Protein AF-A0A2P2NSC4-F1 (afdb_monomer_lite)

Secondary structure (DSSP, 8-state):
--PPPP---B----GGG--SEEEEEEEE-TTSPEEEEEEEEEEE---

Sequence (47 aa):
MSEKDDFGGQTCLPVSELRPGFRSVPLHNKKGEKLKNVRLLVRFQFM

Foldseek 3Di:
DPDPDDDPFDDDDDPVPDDAAWDWAFGADPVRHTDPPHTDTDGDDDD

Structure (mmCIF, N/CA/C/O backbone):
data_AF-A0A2P2NSC4-F1
#
_entry.id   AF-A0A2P2NSC4-F1
#
loop_
_atom_site.group_PDB
_atom_site.id
_atom_site.type_symbol
_atom_site.label_atom_id
_atom_site.label_alt_id
_atom_site.label_comp_id
_atom_site.label_asym_id
_atom_site.label_entity_id
_atom_site.label_seq_id
_atom_site.pdbx_PDB_ins_code
_atom_site.Cartn_x
_atom_site.Cartn_y
_atom_site.Cartn_z
_atom_site.occupancy
_atom_site.B_iso_or_equiv
_atom_site.auth_seq_id
_atom_site.auth_comp_id
_atom_site.auth_asym_id
_atom_site.auth_atom_id
_atom_site.pdbx_PDB_model_num
ATOM 1 N N . MET A 1 1 ? 23.933 -18.137 -10.043 1.00 51.44 1 MET A N 1
ATOM 2 C CA . MET A 1 1 ? 23.796 -16.910 -9.229 1.00 51.44 1 MET A CA 1
ATOM 3 C C . MET A 1 1 ? 22.343 -16.845 -8.820 1.00 51.44 1 MET A C 1
ATOM 5 O O . MET A 1 1 ? 21.521 -17.051 -9.694 1.00 51.44 1 MET A O 1
AT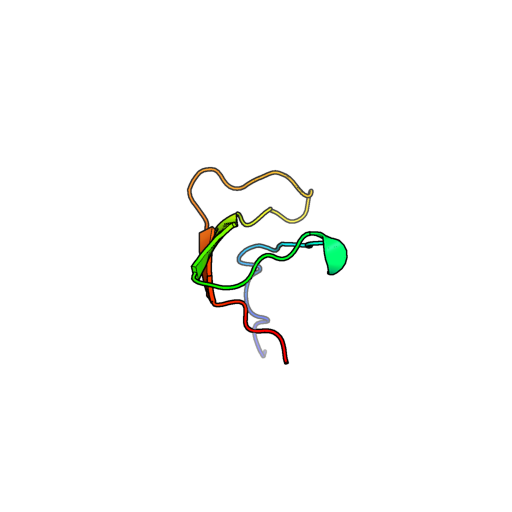OM 9 N N . SER A 1 2 ? 22.034 -16.699 -7.531 1.00 64.88 2 SER A N 1
ATOM 10 C CA . SER A 1 2 ? 20.644 -16.611 -7.061 1.00 64.88 2 SER A CA 1
ATOM 11 C C . SER A 1 2 ? 19.970 -15.423 -7.753 1.00 64.88 2 SER A C 1
ATOM 13 O O . SER A 1 2 ? 20.327 -14.274 -7.479 1.00 64.88 2 SER A O 1
ATOM 15 N N . GLU A 1 3 ? 19.118 -15.706 -8.737 1.00 76.94 3 GLU A N 1
ATOM 16 C CA . GLU A 1 3 ? 18.372 -14.693 -9.473 1.00 76.94 3 GLU A CA 1
ATOM 17 C C . GLU A 1 3 ? 17.386 -14.068 -8.490 1.00 76.94 3 GLU A C 1
ATOM 19 O O . GLU A 1 3 ? 16.566 -14.759 -7.890 1.00 76.94 3 GLU A O 1
ATOM 24 N N . LYS A 1 4 ? 17.532 -12.765 -8.236 1.00 85.56 4 LYS A N 1
ATOM 25 C CA . LYS A 1 4 ? 16.545 -12.033 -7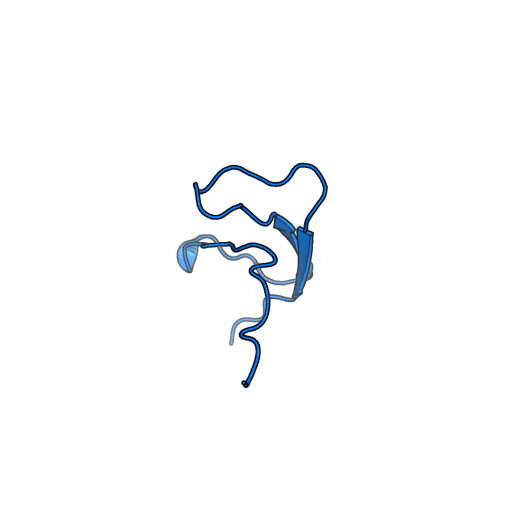.441 1.00 85.56 4 LYS A CA 1
ATOM 26 C C . LYS A 1 4 ? 15.207 -12.109 -8.163 1.00 85.56 4 LYS A C 1
ATOM 28 O O . LYS A 1 4 ? 15.167 -11.845 -9.361 1.00 85.56 4 LYS A O 1
ATOM 33 N N . ASP A 1 5 ? 14.148 -12.384 -7.412 1.00 90.69 5 ASP A N 1
ATOM 34 C CA . ASP A 1 5 ? 12.789 -12.348 -7.939 1.00 90.69 5 ASP A CA 1
ATOM 35 C C . ASP A 1 5 ? 12.484 -11.001 -8.606 1.00 90.69 5 ASP A C 1
ATOM 37 O O . ASP A 1 5 ? 12.892 -9.926 -8.137 1.00 90.69 5 ASP A O 1
ATOM 41 N N . ASP A 1 6 ? 11.722 -11.064 -9.694 1.00 92.88 6 ASP A N 1
ATOM 42 C CA . ASP A 1 6 ? 11.260 -9.883 -10.404 1.00 92.88 6 ASP A CA 1
ATOM 43 C C . ASP A 1 6 ? 10.227 -9.091 -9.591 1.00 92.88 6 ASP A C 1
ATOM 45 O O . ASP A 1 6 ? 9.411 -9.614 -8.829 1.00 92.88 6 ASP A O 1
ATOM 49 N N . PHE A 1 7 ? 10.219 -7.773 -9.790 1.00 94.56 7 PHE A N 1
ATOM 50 C CA . PHE A 1 7 ? 9.257 -6.888 -9.140 1.00 94.56 7 PHE A CA 1
ATOM 51 C C . PHE A 1 7 ? 7.866 -7.000 -9.789 1.00 94.56 7 PHE A C 1
ATOM 53 O O . PHE A 1 7 ? 7.665 -6.532 -10.910 1.00 94.56 7 PHE A O 1
ATOM 60 N N . GLY A 1 8 ? 6.890 -7.540 -9.053 1.00 94.19 8 GLY A N 1
ATOM 61 C CA . GLY A 1 8 ? 5.507 -7.722 -9.524 1.00 94.19 8 GLY A CA 1
ATOM 62 C C . GLY A 1 8 ? 4.543 -6.550 -9.279 1.00 94.19 8 GLY A C 1
ATOM 63 O O . GLY A 1 8 ? 3.442 -6.538 -9.831 1.00 94.19 8 GLY A O 1
ATOM 64 N N . GLY A 1 9 ? 4.927 -5.557 -8.469 1.00 97.38 9 GLY A N 1
ATOM 65 C CA . GLY A 1 9 ? 4.086 -4.407 -8.113 1.00 97.38 9 GLY A CA 1
ATOM 66 C C . GLY A 1 9 ? 4.034 -4.138 -6.608 1.00 97.38 9 GLY A C 1
ATOM 67 O O . GLY A 1 9 ? 4.403 -4.984 -5.799 1.00 97.38 9 GLY A O 1
ATOM 68 N N . GLN A 1 10 ? 3.568 -2.947 -6.229 1.00 98.00 10 GLN A N 1
ATOM 69 C CA . GLN A 1 10 ? 3.457 -2.531 -4.825 1.00 98.00 10 GLN A CA 1
ATOM 70 C C . GLN A 1 10 ? 2.171 -1.755 -4.528 1.00 98.00 10 GLN A C 1
ATOM 72 O O . GLN A 1 10 ? 1.532 -1.203 -5.421 1.00 98.00 10 GLN A O 1
ATOM 77 N N . THR A 1 11 ? 1.819 -1.658 -3.252 1.00 97.50 11 THR A N 1
ATOM 78 C CA . THR A 1 11 ? 0.765 -0.773 -2.748 1.00 97.50 11 THR A CA 1
ATOM 79 C C . THR A 1 11 ? 1.188 -0.229 -1.387 1.00 97.50 11 THR A C 1
ATOM 81 O O . THR A 1 11 ? 1.825 -0.942 -0.617 1.00 97.50 11 THR A O 1
ATOM 84 N N . CYS A 1 12 ? 0.836 1.019 -1.086 1.00 96.00 12 CYS A N 1
ATOM 85 C CA . CYS A 1 12 ? 1.053 1.637 0.219 1.00 96.00 12 CYS A CA 1
ATOM 86 C C . CYS A 1 12 ? -0.261 2.292 0.646 1.00 96.00 12 CYS A C 1
ATOM 88 O O . CYS A 1 12 ? -0.806 3.101 -0.103 1.00 96.00 12 CYS A O 1
ATOM 90 N N . LEU A 1 13 ? -0.801 1.883 1.794 1.00 95.38 13 LEU A N 1
ATOM 91 C CA . LEU A 1 13 ? -2.097 2.332 2.303 1.00 95.38 13 LEU A CA 1
ATOM 92 C C . LEU A 1 13 ? -1.910 2.863 3.731 1.00 95.38 13 LEU A C 1
ATOM 94 O O . LEU A 1 13 ? -1.397 2.115 4.569 1.00 95.38 13 LEU A O 1
ATOM 98 N N . PRO A 1 14 ? -2.318 4.107 4.037 1.00 96.44 14 PRO A N 1
ATOM 99 C CA . PRO A 1 14 ? -2.326 4.605 5.408 1.00 96.44 14 PRO A CA 1
ATOM 100 C C . PRO A 1 14 ? -3.198 3.725 6.310 1.00 96.44 14 PRO A C 1
ATOM 102 O O . PRO A 1 14 ? -4.311 3.353 5.938 1.00 96.44 14 PRO A O 1
ATOM 105 N N . VAL A 1 15 ? -2.717 3.410 7.517 1.00 94.94 15 VAL A N 1
ATOM 106 C CA . VAL A 1 15 ? -3.422 2.508 8.451 1.00 94.94 15 VAL A CA 1
ATOM 107 C C . VAL A 1 15 ? -4.823 3.025 8.789 1.00 94.94 15 VAL A C 1
ATOM 109 O O . VAL A 1 15 ? -5.769 2.243 8.828 1.00 94.94 15 VAL A O 1
ATOM 112 N N . SER A 1 16 ? -4.972 4.341 8.958 1.00 95.81 16 SER A N 1
ATOM 113 C CA . SER A 1 16 ? -6.252 5.008 9.234 1.00 95.81 16 SER A CA 1
ATOM 114 C C . SER A 1 16 ? -7.281 4.887 8.102 1.00 95.81 16 SER A C 1
ATOM 116 O O . SER A 1 16 ? -8.467 5.097 8.340 1.00 95.81 16 SER A O 1
ATOM 118 N N . GLU A 1 17 ? -6.859 4.549 6.881 1.00 94.75 17 GLU A N 1
ATOM 119 C CA . GLU A 1 17 ? -7.743 4.394 5.720 1.00 94.75 17 GLU A CA 1
ATOM 120 C C . GLU A 1 17 ? -8.175 2.939 5.482 1.00 94.75 17 GLU A C 1
ATOM 122 O O . GLU A 1 17 ? -9.079 2.676 4.677 1.00 94.75 17 GLU A O 1
ATOM 127 N N . LEU A 1 18 ? -7.551 1.978 6.172 1.00 96.00 18 LEU A N 1
ATOM 128 C CA . LEU A 1 18 ? -7.881 0.567 6.028 1.00 96.00 18 LEU A CA 1
ATOM 129 C C . LEU A 1 18 ? -9.276 0.278 6.602 1.00 96.00 18 LEU A C 1
ATOM 131 O O . LEU A 1 18 ? -9.626 0.679 7.708 1.00 96.00 18 LEU A O 1
ATOM 135 N N . ARG A 1 19 ? -10.085 -0.470 5.845 1.00 95.75 19 ARG A N 1
ATOM 136 C CA . ARG A 1 19 ? -11.445 -0.872 6.242 1.00 95.75 19 ARG A CA 1
ATOM 137 C C . ARG A 1 19 ? -11.524 -2.392 6.354 1.00 95.75 19 ARG A C 1
ATOM 139 O O . ARG A 1 19 ? -11.053 -3.061 5.429 1.00 95.75 19 ARG A O 1
ATOM 146 N N . PRO A 1 20 ? -12.176 -2.949 7.393 1.00 97.44 20 PRO A N 1
ATOM 147 C CA . PRO A 1 20 ? -12.215 -4.392 7.604 1.00 97.44 20 PRO A CA 1
ATOM 148 C C . PRO A 1 20 ? -12.960 -5.110 6.470 1.00 97.44 20 PRO A C 1
ATOM 150 O O . PRO A 1 20 ? -13.728 -4.496 5.717 1.00 97.44 20 PRO A O 1
ATOM 153 N N . GLY A 1 21 ? -12.742 -6.420 6.363 1.00 98.06 21 GLY A N 1
ATOM 154 C CA . GLY A 1 21 ? -13.359 -7.292 5.362 1.00 98.06 21 GLY A CA 1
ATOM 155 C C . GLY A 1 21 ? -12.508 -7.478 4.103 1.00 98.06 21 GLY A C 1
ATOM 156 O O . GLY A 1 21 ? -11.329 -7.130 4.074 1.00 98.06 21 GLY A O 1
ATOM 157 N N . PHE A 1 22 ? -13.107 -8.067 3.065 1.00 98.31 22 PHE A N 1
ATOM 158 C CA . PHE A 1 22 ? -12.445 -8.301 1.779 1.00 98.31 22 PHE A CA 1
ATOM 159 C C . PHE A 1 22 ? -12.378 -7.014 0.951 1.00 98.31 22 PHE A C 1
ATOM 161 O O . PHE A 1 22 ? -13.390 -6.344 0.737 1.00 98.31 22 PHE A O 1
ATOM 168 N N . ARG A 1 23 ? -11.183 -6.671 0.468 1.00 97.75 23 ARG A N 1
ATOM 169 C CA . ARG A 1 23 ? -10.900 -5.479 -0.335 1.00 97.75 23 ARG A CA 1
ATOM 170 C C . ARG A 1 23 ? -10.041 -5.851 -1.539 1.00 97.75 23 ARG A C 1
ATOM 172 O O . ARG A 1 23 ? -9.100 -6.630 -1.428 1.00 97.75 23 ARG A O 1
ATOM 179 N N . SER A 1 24 ? -10.352 -5.251 -2.685 1.00 97.75 24 SER A N 1
ATOM 180 C CA . SER A 1 24 ? -9.485 -5.284 -3.862 1.00 97.75 24 SER A CA 1
ATOM 181 C C . SER A 1 24 ? -8.479 -4.137 -3.769 1.00 97.75 24 SER A C 1
ATOM 183 O O . SER A 1 24 ? -8.870 -2.976 -3.870 1.00 97.75 24 SER A O 1
ATOM 185 N N . VAL A 1 25 ? -7.192 -4.451 -3.642 1.00 97.69 25 VAL A N 1
ATOM 186 C CA . VAL A 1 25 ? -6.106 -3.468 -3.523 1.00 97.69 25 VAL A CA 1
ATOM 187 C C . VAL A 1 25 ? -5.329 -3.382 -4.844 1.00 97.69 25 VAL A C 1
ATOM 189 O O . VAL A 1 25 ? -4.777 -4.394 -5.274 1.00 97.69 25 VAL A O 1
ATOM 192 N N . PRO A 1 26 ? -5.301 -2.228 -5.537 1.00 98.00 26 PRO A N 1
ATOM 193 C CA . PRO A 1 26 ? -4.563 -2.085 -6.790 1.00 98.00 26 PRO A CA 1
ATOM 194 C C . PRO A 1 26 ? -3.048 -2.053 -6.559 1.00 98.00 26 PRO A C 1
ATOM 196 O O . PRO A 1 26 ? -2.584 -1.452 -5.593 1.00 98.00 26 PRO A O 1
ATOM 199 N N .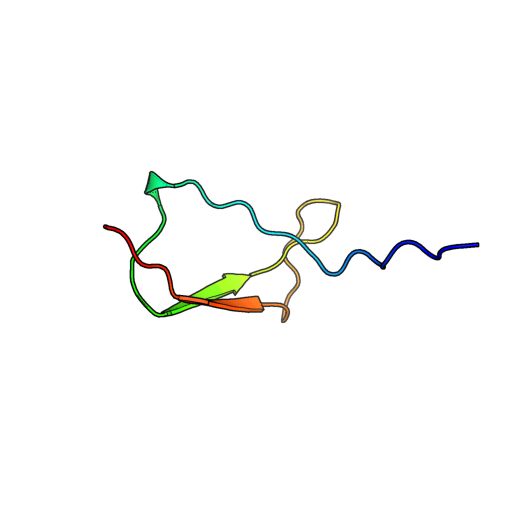 LEU A 1 27 ? -2.279 -2.646 -7.475 1.00 98.50 27 LEU A N 1
ATOM 200 C CA . LEU A 1 27 ? -0.819 -2.535 -7.472 1.00 98.50 27 LEU A CA 1
ATOM 201 C C . LEU A 1 27 ? -0.332 -1.404 -8.387 1.00 98.50 27 LEU A C 1
ATOM 203 O O . LEU A 1 27 ? -0.983 -1.027 -9.363 1.00 98.50 27 LEU A O 1
ATOM 207 N N . HIS A 1 28 ? 0.844 -0.882 -8.062 1.00 98.56 28 HIS A N 1
ATOM 208 C CA . HIS A 1 28 ? 1.534 0.196 -8.755 1.00 98.56 28 HIS A CA 1
ATOM 209 C C . HIS A 1 28 ? 2.932 -0.263 -9.175 1.00 98.56 28 HIS A C 1
ATOM 211 O O . HIS A 1 28 ? 3.534 -1.128 -8.530 1.00 98.56 28 HIS A O 1
ATOM 217 N N . ASN A 1 29 ? 3.451 0.305 -10.262 1.00 97.94 29 ASN A N 1
ATOM 218 C CA . ASN A 1 29 ? 4.799 0.013 -10.741 1.00 97.94 29 ASN A CA 1
ATOM 219 C C . ASN A 1 29 ? 5.879 0.735 -9.899 1.00 97.94 29 ASN A C 1
ATOM 221 O O . ASN A 1 29 ? 5.580 1.431 -8.926 1.00 97.94 29 ASN A O 1
ATOM 225 N N . LYS A 1 30 ? 7.153 0.605 -10.294 1.00 97.31 30 LYS A N 1
ATOM 226 C CA . LYS A 1 30 ? 8.290 1.254 -9.608 1.00 97.31 30 LYS A CA 1
ATOM 227 C C . LYS A 1 30 ? 8.219 2.789 -9.594 1.00 97.31 30 LYS A C 1
ATOM 229 O O . LYS A 1 30 ? 8.847 3.408 -8.746 1.00 97.31 30 LYS A O 1
ATOM 234 N N . LYS A 1 31 ? 7.466 3.395 -10.517 1.00 97.62 31 LYS A N 1
ATOM 235 C CA . LYS A 1 31 ? 7.233 4.846 -10.601 1.00 97.62 31 LYS A CA 1
ATOM 236 C C . LYS A 1 31 ? 6.010 5.300 -9.793 1.00 97.62 31 LYS A C 1
ATOM 238 O O . LYS A 1 31 ? 5.723 6.489 -9.751 1.00 97.62 31 LYS A O 1
ATOM 243 N N . GLY A 1 32 ? 5.278 4.369 -9.174 1.00 97.44 32 GLY A N 1
ATOM 244 C CA . GLY A 1 32 ? 4.027 4.658 -8.472 1.00 97.44 32 GLY A CA 1
ATOM 245 C C . GLY A 1 32 ? 2.810 4.774 -9.395 1.00 97.44 32 GLY A C 1
ATOM 246 O O . GLY A 1 32 ? 1.736 5.151 -8.941 1.00 97.44 32 GLY A O 1
ATOM 247 N N . GLU A 1 33 ? 2.934 4.426 -10.677 1.00 98.25 33 GLU A N 1
ATOM 248 C CA . GLU A 1 33 ? 1.811 4.459 -11.615 1.00 98.25 33 GLU A CA 1
ATOM 249 C C . GLU A 1 33 ? 0.943 3.211 -11.433 1.00 98.25 33 GLU A C 1
ATOM 251 O O . GLU A 1 33 ? 1.447 2.088 -11.321 1.00 98.25 33 GLU A O 1
ATOM 256 N N . LYS A 1 34 ? -0.378 3.395 -11.421 1.00 97.94 34 LYS A N 1
ATOM 257 C CA . LYS A 1 34 ? -1.340 2.310 -11.214 1.00 97.94 34 LYS A CA 1
ATOM 258 C C . LYS A 1 34 ? -1.319 1.315 -12.375 1.00 97.94 34 LYS A C 1
ATOM 260 O O . LYS A 1 34 ? -1.549 1.682 -13.526 1.00 97.94 34 LYS A O 1
ATOM 265 N N . LEU A 1 35 ? -1.154 0.032 -12.062 1.00 98.00 35 LEU A N 1
ATOM 266 C CA . LEU A 1 35 ? -1.298 -1.048 -13.033 1.00 98.00 35 LEU A CA 1
ATOM 267 C C . L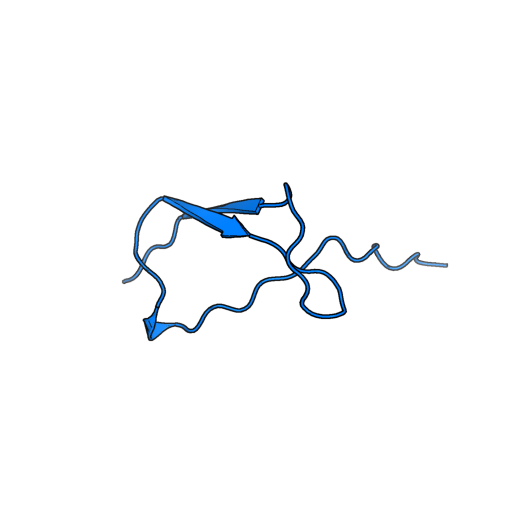EU A 1 35 ? -2.788 -1.282 -13.320 1.00 98.00 35 LEU A C 1
ATOM 269 O O . LEU A 1 35 ? -3.581 -1.544 -12.415 1.00 98.00 35 LEU A O 1
ATOM 273 N N . LYS A 1 36 ? -3.183 -1.193 -14.595 1.00 97.19 36 LYS A N 1
ATOM 274 C CA . LYS A 1 36 ? -4.596 -1.140 -15.022 1.00 97.19 36 LYS A CA 1
ATOM 275 C C . LYS A 1 36 ? -5.456 -2.287 -14.469 1.00 97.19 36 LYS A C 1
ATOM 277 O O . LYS A 1 36 ? -6.555 -2.051 -13.962 1.00 97.19 36 LYS A O 1
ATOM 282 N N . ASN A 1 37 ? -4.936 -3.512 -14.541 1.00 96.88 37 ASN A N 1
ATOM 283 C CA . ASN A 1 37 ? -5.683 -4.738 -14.244 1.00 96.88 37 ASN A CA 1
ATOM 284 C C . ASN A 1 37 ? -5.091 -5.558 -13.085 1.00 96.88 37 ASN A C 1
ATOM 286 O O . ASN A 1 37 ? -5.610 -6.626 -12.785 1.00 96.88 37 ASN A O 1
ATOM 290 N N . VAL A 1 38 ? -4.030 -5.080 -12.425 1.00 98.00 38 VAL A N 1
ATOM 291 C CA . VAL A 1 38 ? -3.316 -5.860 -11.401 1.00 98.00 38 VAL A CA 1
ATOM 292 C C . VAL A 1 38 ? -3.779 -5.445 -10.010 1.00 98.00 38 VAL A C 1
ATOM 294 O O . VAL A 1 38 ? -3.643 -4.283 -9.616 1.00 98.00 38 VAL A O 1
ATOM 297 N N . ARG A 1 39 ? -4.366 -6.392 -9.273 1.00 98.12 39 ARG A N 1
ATOM 298 C CA . ARG A 1 39 ? -4.935 -6.170 -7.940 1.00 98.12 39 ARG A CA 1
ATOM 299 C C . ARG A 1 39 ? -4.732 -7.401 -7.063 1.00 98.12 39 ARG A C 1
ATOM 301 O O . ARG A 1 39 ? -4.749 -8.518 -7.569 1.00 98.12 39 ARG A O 1
ATOM 308 N N . LEU A 1 40 ? -4.606 -7.186 -5.758 1.00 97.94 40 LEU A N 1
ATOM 309 C CA . LEU A 1 40 ? -4.642 -8.235 -4.742 1.00 97.94 40 LEU A CA 1
ATOM 310 C C . LEU A 1 40 ? -6.014 -8.246 -4.065 1.00 97.94 40 LEU A C 1
ATOM 312 O O . LEU A 1 40 ? -6.542 -7.191 -3.707 1.00 97.94 40 LEU A O 1
ATOM 316 N N . LEU A 1 41 ? -6.583 -9.434 -3.869 1.00 98.25 41 LEU A N 1
ATOM 317 C CA . LEU A 1 41 ? -7.719 -9.619 -2.971 1.00 98.25 41 LEU A CA 1
ATOM 318 C C . LEU A 1 41 ? -7.173 -9.853 -1.562 1.00 98.25 41 LEU A C 1
ATOM 320 O O . LEU A 1 41 ? -6.511 -10.855 -1.313 1.00 98.25 41 LEU A O 1
ATOM 324 N N . VAL A 1 42 ? -7.442 -8.924 -0.648 1.00 97.62 42 VAL A N 1
ATOM 325 C CA . VAL A 1 42 ? -6.915 -8.946 0.722 1.00 97.62 42 VAL A CA 1
ATOM 326 C C . VAL A 1 42 ? -8.077 -8.882 1.705 1.00 97.62 42 VAL A C 1
ATOM 328 O O . VAL A 1 42 ? -9.032 -8.138 1.487 1.00 97.62 42 VAL A O 1
ATOM 331 N N . ARG A 1 43 ? -8.010 -9.643 2.800 1.00 97.69 43 ARG A N 1
ATOM 332 C CA . ARG A 1 43 ? -8.926 -9.486 3.934 1.00 97.69 43 ARG A CA 1
ATOM 333 C C . ARG A 1 43 ? -8.220 -8.702 5.033 1.00 97.69 43 ARG A C 1
ATOM 335 O O . ARG A 1 43 ? -7.243 -9.189 5.587 1.00 97.69 43 ARG A O 1
ATOM 342 N N . PHE A 1 44 ? -8.736 -7.525 5.372 1.00 97.62 44 PHE A N 1
ATOM 343 C CA . PHE A 1 44 ? -8.276 -6.779 6.543 1.00 97.62 44 PHE A CA 1
ATOM 344 C C . PHE A 1 44 ? -9.099 -7.184 7.768 1.00 97.62 44 PHE A C 1
ATOM 346 O O . PHE A 1 44 ? -10.334 -7.193 7.723 1.00 97.62 44 PHE A O 1
ATOM 353 N N . GLN A 1 45 ? -8.415 -7.528 8.854 1.00 96.69 45 GLN A N 1
ATOM 354 C CA . GLN A 1 45 ? -8.998 -7.829 10.159 1.00 96.69 45 GLN A CA 1
ATOM 355 C C . GLN A 1 45 ? -8.257 -7.000 11.208 1.00 96.69 45 GLN A C 1
ATOM 357 O O . GLN A 1 45 ? -7.030 -6.957 11.194 1.00 96.69 45 GLN A O 1
ATOM 362 N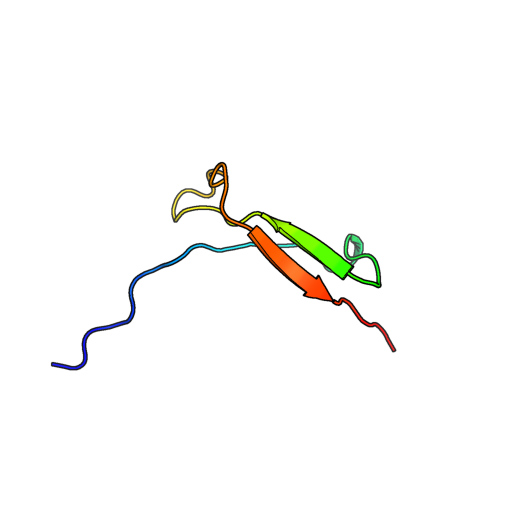 N . PHE A 1 46 ? -9.008 -6.341 12.085 1.00 93.31 46 PHE A N 1
ATOM 363 C CA . PHE A 1 46 ? -8.481 -5.577 13.215 1.00 93.31 46 PHE A CA 1
ATOM 364 C C . PHE A 1 46 ? -8.912 -6.266 14.513 1.00 93.31 46 PHE A C 1
ATOM 366 O O . PHE A 1 46 ? -9.950 -6.935 14.513 1.00 93.31 46 PHE A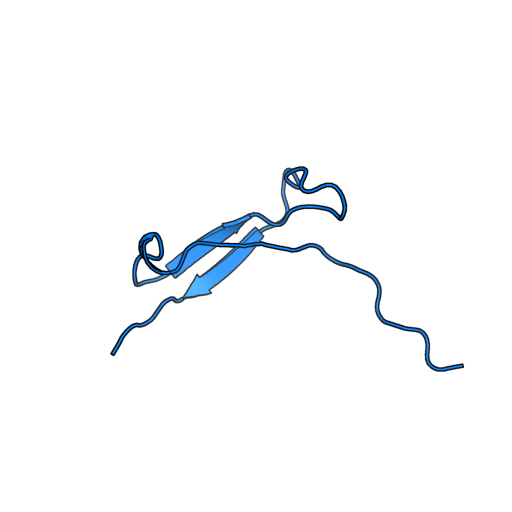 O 1
ATOM 373 N N . MET A 1 47 ? -8.093 -6.140 15.560 1.00 84.31 47 MET A N 1
ATOM 374 C CA . MET A 1 47 ? -8.396 -6.611 16.917 1.00 84.31 47 MET A CA 1
ATOM 375 C C . MET A 1 47 ? -9.235 -5.588 17.675 1.00 84.31 47 MET A C 1
ATOM 377 O O . MET A 1 47 ? -9.027 -4.379 17.428 1.00 84.31 47 MET A O 1
#

pLDDT: mean 94.24, std 8.71, range [51.44, 98.56]

Organism: Rhizophora mucronata (NCBI:txid61149)

InterPro domains:
  IPR001192 Phosphoinositide phospholipase C family [PTHR10336] (1-46)
  IPR035892 C2 domain superfamily [G3DSA:2.60.40.150] (1-47)
  IPR035892 C2 domain superfamily [SSF49562] (3-46)

Radius of gyration: 13.35 Å; chains: 1; bounding box: 37×22×32 Å